Protein AF-A0A7C3VSU7-F1 (afdb_monomer_lite)

Secondary structure (DSSP, 8-state):
------EEEETTEEEESS--TT-SS---------S-SS---TGGGT--HHHHHHHHHHHHTTHHHHTSTTGGGGTT-

Sequence (77 aa):
MLKTVEGIYRDGKVELLEKPGDVEEARVIVTFMPTTSGVVNLPSRGIDQEQAANLRDRLGRFAQDWERSDMAAYDDL

Organism: NCBI:txid2282167

pLDDT: mean 88.4, std 9.19, range [57.62, 97.06]

Radius of gyration: 19.65 Å; chains: 1; bounding box: 37×32×49 Å

Foldseek 3Di:
DDDDFQFDDDPNDTHTPDDDPPCPDDDDDDDDDDPPLDDDPCVVVVQDPVNVVVVCVVCVVCVVVCVDPVNVVVSVD

Structure (mmCIF, N/CA/C/O backbone):
data_AF-A0A7C3VSU7-F1
#
_entry.id   AF-A0A7C3VSU7-F1
#
loop_
_atom_site.group_PDB
_atom_site.id
_atom_site.type_symbol
_atom_site.label_atom_id
_atom_site.label_alt_id
_atom_site.label_comp_id
_atom_site.label_asym_id
_atom_site.label_entity_id
_atom_site.label_seq_id
_atom_site.pdbx_PDB_ins_code
_atom_site.Cartn_x
_atom_site.Cartn_y
_atom_site.Cartn_z
_atom_site.occupancy
_atom_site.B_iso_or_equiv
_atom_site.auth_seq_id
_atom_site.auth_comp_id
_atom_site.auth_asym_id
_atom_site.auth_atom_id
_atom_site.pdbx_PDB_model_num
ATOM 1 N N . MET A 1 1 ? -5.004 -10.374 21.076 1.00 78.75 1 MET A N 1
ATOM 2 C CA . MET A 1 1 ? -4.444 -10.631 19.730 1.00 78.75 1 MET A CA 1
ATOM 3 C C . MET A 1 1 ? -4.051 -9.287 19.139 1.00 78.75 1 MET A C 1
ATOM 5 O O . MET A 1 1 ? -4.763 -8.328 19.408 1.00 78.75 1 MET A O 1
ATOM 9 N N . LEU A 1 2 ? -2.929 -9.180 18.422 1.00 85.19 2 LEU A N 1
ATOM 10 C CA . LEU A 1 2 ? -2.583 -7.931 17.732 1.00 85.19 2 LEU A CA 1
ATOM 11 C C . LEU A 1 2 ? -3.560 -7.709 16.572 1.00 85.19 2 LEU A C 1
ATOM 13 O O . LEU A 1 2 ? -3.946 -8.674 15.911 1.00 85.19 2 LEU A O 1
ATOM 17 N N . LYS A 1 3 ? -3.963 -6.457 16.351 1.00 86.12 3 LYS A N 1
ATOM 18 C CA . LYS A 1 3 ? -4.767 -6.039 15.201 1.00 86.12 3 LYS A CA 1
ATOM 19 C C . LYS A 1 3 ? -4.039 -4.925 14.471 1.00 86.12 3 LYS A C 1
ATOM 21 O O . LYS A 1 3 ? -3.506 -4.025 15.117 1.00 86.12 3 LYS A O 1
ATOM 26 N N . THR A 1 4 ? -4.041 -5.002 13.150 1.00 91.12 4 THR A N 1
ATOM 27 C CA . THR A 1 4 ? -3.531 -3.948 12.278 1.00 91.12 4 THR A CA 1
ATOM 28 C C . THR A 1 4 ? -4.729 -3.261 11.656 1.00 91.12 4 THR A C 1
ATOM 30 O O . THR A 1 4 ? -5.604 -3.936 11.127 1.00 91.12 4 THR A O 1
ATOM 33 N N . VAL A 1 5 ? -4.770 -1.939 11.766 1.00 92.00 5 VAL A N 1
ATOM 34 C CA . VAL A 1 5 ? -5.805 -1.089 11.179 1.00 92.00 5 VAL A CA 1
ATOM 35 C C . VAL A 1 5 ? -5.087 0.017 10.428 1.00 92.00 5 VAL A C 1
ATOM 37 O O . VAL A 1 5 ? -4.185 0.652 10.981 1.00 92.00 5 VAL A O 1
ATOM 40 N N . GLU A 1 6 ? -5.470 0.238 9.178 1.00 92.25 6 GLU A N 1
ATOM 41 C CA . GLU A 1 6 ? -4.941 1.344 8.392 1.00 92.25 6 GLU A CA 1
ATOM 42 C C . GLU A 1 6 ? -5.611 2.668 8.760 1.00 92.25 6 GLU A C 1
ATOM 44 O O . GLU A 1 6 ? -6.759 2.729 9.208 1.00 92.25 6 GLU A O 1
ATOM 49 N N . GLY A 1 7 ? -4.876 3.756 8.565 1.00 92.69 7 GLY A N 1
ATOM 50 C CA . GLY A 1 7 ? -5.354 5.098 8.841 1.00 92.69 7 GLY A CA 1
ATOM 51 C C . GLY A 1 7 ? -4.587 6.142 8.051 1.00 92.69 7 GLY A C 1
ATOM 52 O O . GLY A 1 7 ? -3.454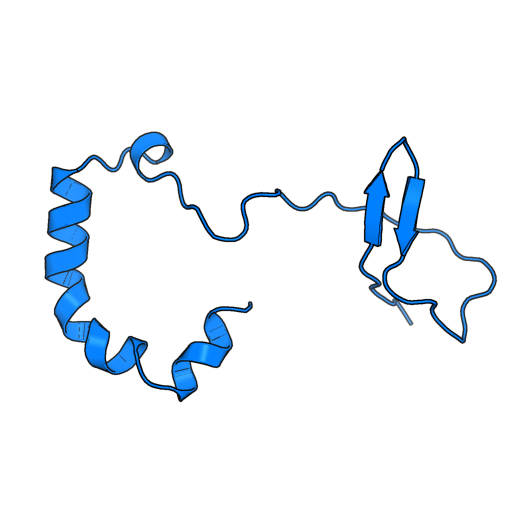 5.922 7.622 1.00 92.69 7 GLY A O 1
ATOM 53 N N . ILE A 1 8 ? -5.201 7.307 7.887 1.00 93.81 8 ILE A N 1
ATOM 54 C CA . ILE A 1 8 ? -4.570 8.465 7.261 1.00 93.81 8 ILE A CA 1
ATOM 55 C C . ILE A 1 8 ? -3.982 9.334 8.366 1.00 93.81 8 ILE A C 1
ATOM 57 O O . ILE A 1 8 ? -4.696 9.786 9.260 1.00 93.81 8 ILE A O 1
ATOM 61 N N . TYR A 1 9 ? -2.677 9.598 8.305 1.00 93.88 9 TYR A N 1
ATOM 62 C CA . TYR A 1 9 ? -2.069 10.597 9.175 1.00 93.88 9 TYR A CA 1
ATOM 63 C C . TYR A 1 9 ? -2.263 12.000 8.598 1.00 93.88 9 TYR A C 1
ATOM 65 O O . TYR A 1 9 ? -1.787 12.301 7.501 1.00 93.88 9 TYR A O 1
ATOM 73 N N . ARG A 1 10 ? -2.941 12.870 9.346 1.00 94.06 10 ARG A N 1
ATOM 74 C CA . ARG A 1 10 ? -3.217 14.259 8.976 1.00 94.06 10 ARG A CA 1
ATOM 75 C C . ARG A 1 10 ? -3.192 15.135 10.222 1.00 94.06 10 ARG A C 1
ATOM 77 O O . ARG A 1 10 ? -3.786 14.790 11.238 1.00 94.06 10 ARG A O 1
ATOM 84 N N . ASP A 1 11 ? -2.474 16.253 10.151 1.00 95.06 11 ASP A N 1
ATOM 85 C CA . ASP A 1 11 ? -2.431 17.274 11.209 1.00 95.06 11 ASP A CA 1
ATOM 86 C C . ASP A 1 11 ? -2.125 16.722 12.617 1.00 95.06 11 ASP A C 1
ATOM 88 O O . ASP A 1 11 ? -2.730 17.115 13.615 1.00 95.06 11 ASP A O 1
ATOM 92 N N . GLY A 1 12 ? -1.186 15.773 12.709 1.00 93.75 12 GLY A N 1
ATOM 93 C CA . GLY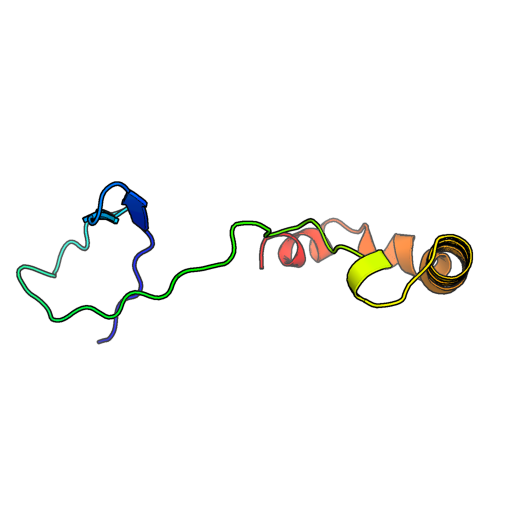 A 1 12 ? -0.790 15.170 13.987 1.00 93.75 12 GLY A CA 1
ATOM 94 C C . GLY A 1 12 ? -1.726 14.075 14.501 1.00 93.75 12 GLY A C 1
ATOM 95 O O . GLY A 1 12 ? -1.525 13.584 15.611 1.00 93.75 12 GLY A O 1
ATOM 96 N N . LYS A 1 13 ? -2.741 13.683 13.724 1.00 94.50 13 LYS A N 1
ATOM 97 C CA . LYS A 1 13 ? -3.735 12.668 14.090 1.00 94.50 13 LYS A CA 1
ATOM 98 C C . LYS A 1 13 ? -3.739 11.523 13.087 1.00 94.50 13 LYS A C 1
ATOM 100 O O . LYS A 1 13 ? -3.492 11.735 11.906 1.00 94.50 13 LYS A O 1
ATOM 105 N N . VAL A 1 14 ? -4.039 10.318 13.567 1.00 93.94 14 VAL A N 1
ATOM 106 C CA . VAL A 1 14 ? -4.322 9.154 12.717 1.00 93.94 14 VAL A CA 1
ATOM 107 C C . VAL A 1 14 ? -5.838 8.986 12.641 1.00 93.94 14 VAL A C 1
ATOM 109 O O . VAL A 1 14 ? -6.483 8.699 13.649 1.00 93.94 14 VAL A O 1
ATOM 112 N N . GLU A 1 15 ? -6.404 9.184 11.456 1.00 94.56 15 GLU A N 1
ATOM 113 C CA . GLU A 1 15 ? -7.807 8.916 11.144 1.00 94.56 15 GLU A CA 1
ATOM 114 C C . GLU A 1 15 ? -7.926 7.458 10.687 1.00 94.56 15 GLU A C 1
ATOM 116 O O . GLU A 1 15 ? -7.500 7.123 9.582 1.00 94.56 15 GLU A O 1
ATOM 121 N N . LEU A 1 16 ? -8.442 6.575 11.548 1.00 94.06 16 LEU A N 1
ATOM 122 C CA . LEU A 1 16 ? -8.595 5.154 11.220 1.00 94.06 16 LEU A CA 1
ATOM 123 C C . LEU A 1 16 ? -9.601 4.969 10.075 1.00 94.06 16 LEU A C 1
ATOM 125 O O . LEU A 1 16 ? -10.693 5.538 10.118 1.00 94.06 16 LEU A O 1
ATOM 129 N N . LEU A 1 17 ? -9.249 4.147 9.084 1.00 92.56 17 LEU A N 1
ATOM 130 C CA . LEU A 1 17 ? -10.129 3.813 7.958 1.00 92.56 17 LEU A CA 1
ATOM 131 C C . LEU A 1 17 ? -11.277 2.887 8.377 1.00 92.56 17 LEU A C 1
ATOM 133 O O . LEU A 1 17 ? -12.351 2.920 7.780 1.00 92.56 17 LEU A O 1
ATOM 137 N N . GLU A 1 18 ? -11.077 2.104 9.436 1.00 91.94 18 GLU A N 1
ATOM 138 C CA . GLU A 1 18 ? -12.110 1.282 10.058 1.00 91.94 18 GLU A CA 1
ATOM 139 C C . GLU A 1 18 ? -12.067 1.390 11.586 1.00 91.94 18 GLU A C 1
ATOM 141 O O . GLU A 1 18 ? -11.014 1.580 12.197 1.00 91.94 18 GLU A O 1
ATOM 146 N N . LYS A 1 19 ? -13.235 1.260 12.228 1.00 89.94 19 LYS A N 1
ATOM 147 C CA . LYS A 1 19 ? -13.326 1.203 13.688 1.00 89.94 19 LYS A CA 1
ATOM 148 C C . LYS A 1 19 ? -13.231 -0.257 14.146 1.00 89.94 19 LYS A C 1
ATOM 150 O O . LYS A 1 19 ? -14.172 -1.012 13.889 1.00 89.94 19 LYS A O 1
ATOM 155 N N . PRO A 1 20 ? -12.181 -0.662 14.882 1.00 88.06 20 PRO A N 1
ATOM 156 C CA . PRO A 1 20 ? -12.138 -1.992 15.478 1.00 88.06 20 PRO A CA 1
ATOM 157 C C . PRO A 1 20 ? -13.257 -2.133 16.523 1.00 88.06 20 PRO A C 1
ATOM 159 O O . PRO A 1 20 ? -13.336 -1.364 17.478 1.00 88.06 20 PRO A O 1
ATOM 162 N N . GLY A 1 21 ? -14.159 -3.098 16.319 1.00 88.19 21 GLY A N 1
ATOM 163 C CA . GLY A 1 21 ? -15.385 -3.244 17.121 1.00 88.19 21 GLY A CA 1
ATOM 164 C C . GLY A 1 21 ? -15.188 -3.758 18.553 1.00 88.19 21 GLY A C 1
ATOM 165 O O . GLY A 1 21 ? -16.107 -3.675 19.359 1.00 88.19 21 GLY A O 1
ATOM 166 N N . ASP A 1 22 ? -14.009 -4.280 18.875 1.00 90.06 22 ASP A N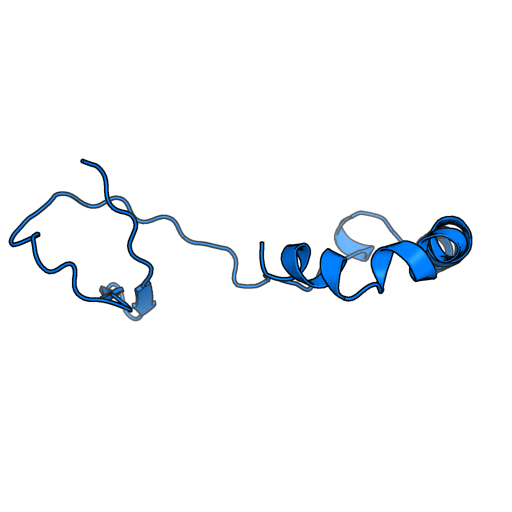 1
ATOM 167 C CA . ASP A 1 22 ? -13.658 -4.931 20.144 1.00 90.06 22 ASP A CA 1
ATOM 168 C C . ASP A 1 22 ? -12.486 -4.244 20.866 1.00 90.06 22 ASP A C 1
ATOM 170 O O . ASP A 1 22 ? -11.857 -4.840 21.740 1.00 90.06 22 ASP A O 1
ATOM 174 N N . VAL A 1 23 ? -12.173 -2.998 20.497 1.00 89.25 23 VAL A N 1
ATOM 175 C CA . VAL A 1 23 ? -11.101 -2.208 21.113 1.00 89.25 23 VAL A CA 1
ATOM 176 C C . VAL A 1 23 ? -11.673 -0.885 21.612 1.00 89.25 23 VAL A C 1
ATOM 178 O O . VAL A 1 23 ? -12.045 -0.023 20.820 1.00 89.25 23 VAL A O 1
ATOM 181 N N . GLU A 1 24 ? -11.734 -0.730 22.934 1.00 88.62 24 GLU A N 1
ATOM 182 C CA . GLU A 1 24 ? -12.155 0.516 23.590 1.00 88.62 24 GLU A CA 1
ATOM 183 C C . GLU A 1 24 ? -10.954 1.435 23.877 1.00 88.62 24 GLU A C 1
ATOM 185 O O . GLU A 1 24 ? -10.975 2.607 23.512 1.00 88.62 24 GLU A O 1
ATOM 190 N N . GLU A 1 25 ? -9.869 0.886 24.436 1.00 90.62 25 GLU A N 1
ATOM 191 C CA . GLU A 1 25 ? -8.606 1.587 24.698 1.00 90.62 25 GLU A CA 1
ATOM 192 C C . GLU A 1 25 ? -7.415 0.637 24.486 1.00 90.62 25 GLU A C 1
ATOM 194 O O . GLU A 1 25 ? -7.432 -0.510 24.940 1.00 90.62 25 GL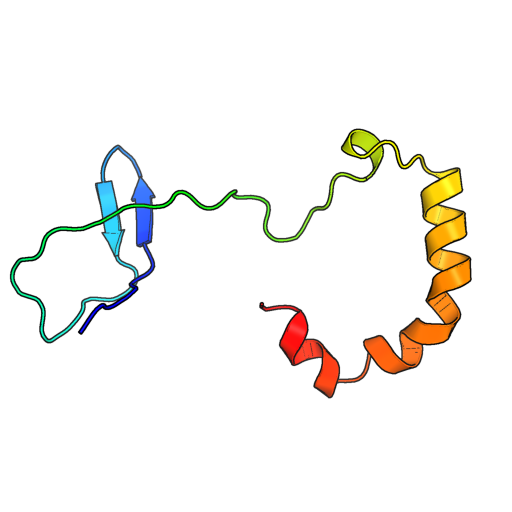U A O 1
ATOM 199 N N . ALA A 1 26 ? -6.372 1.093 23.783 1.00 90.69 26 ALA A N 1
ATOM 200 C CA . ALA A 1 26 ? -5.155 0.313 23.558 1.00 90.69 26 ALA A CA 1
ATOM 201 C C . ALA A 1 26 ? -3.936 1.200 23.261 1.00 90.69 26 ALA A C 1
ATOM 203 O O . ALA A 1 26 ? -4.051 2.291 22.703 1.00 90.69 26 ALA A O 1
ATOM 204 N N . ARG A 1 27 ? -2.734 0.693 23.568 1.00 92.50 27 ARG A N 1
ATOM 205 C CA . ARG A 1 27 ? -1.472 1.281 23.093 1.00 92.50 27 ARG A CA 1
ATOM 206 C C . ARG A 1 27 ? -1.296 0.990 21.603 1.00 92.50 27 ARG A C 1
ATOM 208 O O . ARG A 1 27 ? -1.410 -0.161 21.189 1.00 92.50 27 ARG A O 1
ATOM 215 N N . VAL A 1 28 ? -0.930 2.012 20.833 1.00 92.19 28 VAL A N 1
ATOM 216 C CA . VAL A 1 28 ? -0.715 1.909 19.382 1.00 92.19 28 VAL A CA 1
ATOM 217 C C . VAL A 1 28 ? 0.750 2.118 18.997 1.00 92.19 28 VAL A C 1
ATOM 219 O O . VAL A 1 28 ? 1.504 2.800 19.696 1.00 92.19 28 VAL A O 1
ATOM 222 N N . ILE A 1 29 ? 1.146 1.528 17.871 1.00 93.56 29 ILE A N 1
ATOM 223 C CA . ILE A 1 29 ? 2.396 1.812 17.158 1.00 93.56 29 ILE A CA 1
ATOM 224 C C . ILE A 1 29 ? 1.993 2.352 15.788 1.00 93.56 29 ILE A C 1
ATOM 226 O O . ILE A 1 29 ? 1.145 1.760 15.128 1.00 93.56 29 ILE A O 1
ATOM 230 N N . VAL A 1 30 ? 2.586 3.472 15.377 1.00 92.94 30 VAL A N 1
ATOM 231 C CA . VAL A 1 30 ? 2.324 4.089 14.071 1.00 92.94 30 VAL A CA 1
ATOM 232 C C . VAL A 1 30 ? 3.540 3.881 13.179 1.00 92.94 30 VAL A C 1
ATOM 234 O O . VAL A 1 30 ? 4.661 4.226 13.557 1.00 92.94 30 VAL A O 1
ATOM 237 N N . THR A 1 31 ? 3.314 3.331 11.990 1.00 92.19 31 THR A N 1
ATOM 238 C CA . THR A 1 31 ? 4.331 3.171 10.949 1.00 92.19 31 THR A CA 1
ATOM 239 C C . THR A 1 31 ? 3.920 4.002 9.742 1.00 92.19 31 THR A C 1
ATOM 241 O O . THR A 1 31 ? 2.822 3.842 9.221 1.00 92.19 31 THR A O 1
ATOM 244 N N . PHE A 1 32 ? 4.797 4.904 9.304 1.00 90.44 32 PHE A N 1
ATOM 245 C CA . PHE A 1 32 ? 4.551 5.745 8.136 1.00 90.44 32 PHE A CA 1
ATOM 246 C C . PHE A 1 32 ? 4.993 5.021 6.874 1.00 90.44 32 PHE A C 1
ATOM 248 O O . PHE A 1 32 ? 6.188 4.802 6.665 1.00 90.44 32 PHE A O 1
ATOM 255 N N . MET A 1 33 ? 4.026 4.657 6.039 1.00 83.25 33 MET A N 1
ATOM 256 C CA . MET A 1 33 ? 4.308 4.086 4.731 1.00 83.25 33 MET A CA 1
ATOM 257 C C . MET A 1 33 ? 4.679 5.192 3.733 1.00 83.25 33 MET A C 1
ATOM 259 O O . MET A 1 33 ? 4.089 6.276 3.767 1.00 83.25 33 MET A O 1
ATOM 263 N N . PRO A 1 34 ? 5.661 4.957 2.847 1.00 78.56 34 PRO A N 1
ATOM 264 C CA . PRO A 1 34 ? 5.987 5.902 1.790 1.00 78.56 34 PRO A CA 1
ATOM 265 C C . PRO A 1 34 ? 4.790 6.070 0.846 1.00 78.56 34 PRO A C 1
ATOM 267 O O . PRO A 1 34 ? 4.174 5.099 0.429 1.00 78.56 34 PRO A O 1
ATOM 270 N N . THR A 1 35 ? 4.496 7.309 0.454 1.00 67.50 35 THR A N 1
ATOM 271 C CA . THR A 1 35 ? 3.397 7.663 -0.468 1.00 67.50 35 THR A CA 1
ATOM 272 C C . THR A 1 35 ? 3.577 7.138 -1.895 1.00 67.50 35 THR A C 1
ATOM 274 O O . THR A 1 35 ? 2.676 7.266 -2.717 1.00 67.50 35 THR A O 1
ATOM 277 N N . THR A 1 36 ? 4.737 6.569 -2.218 1.00 61.50 36 THR A N 1
ATOM 278 C CA . THR A 1 36 ? 5.086 6.059 -3.550 1.00 61.50 36 THR A CA 1
ATOM 279 C C . THR A 1 36 ? 4.936 4.543 -3.614 1.00 61.50 36 THR A C 1
ATOM 281 O O . THR A 1 36 ? 5.877 3.816 -3.923 1.00 61.50 36 THR A O 1
ATOM 284 N N . SER A 1 37 ? 3.725 4.058 -3.363 1.00 60.69 37 SER A N 1
ATOM 285 C CA . SER A 1 37 ? 3.329 2.706 -3.758 1.00 60.69 37 SER A CA 1
ATOM 286 C C . SER A 1 37 ? 3.106 2.713 -5.274 1.00 60.69 37 SER A C 1
ATOM 288 O O . SER A 1 37 ? 2.028 3.051 -5.746 1.00 60.69 37 SER A O 1
ATOM 290 N N . GLY A 1 38 ? 4.161 2.480 -6.060 1.00 60.75 38 GLY A N 1
ATOM 291 C CA . GLY A 1 38 ? 4.019 2.172 -7.492 1.00 60.75 38 GLY A CA 1
ATOM 292 C C . GLY A 1 38 ? 4.964 2.894 -8.454 1.00 60.75 38 GLY A C 1
ATOM 293 O O . GLY A 1 38 ? 5.194 2.401 -9.554 1.00 60.75 38 GLY A O 1
ATOM 294 N N . VAL A 1 39 ? 5.585 4.015 -8.068 1.00 65.81 39 VAL A N 1
ATOM 295 C CA . VAL A 1 39 ? 6.536 4.714 -8.958 1.00 65.81 39 VAL A CA 1
ATOM 296 C C . VAL A 1 39 ? 7.967 4.430 -8.526 1.00 65.81 39 VAL A C 1
ATOM 298 O O . VAL A 1 39 ? 8.559 5.135 -7.708 1.00 65.81 39 VAL A O 1
ATOM 301 N N . VAL A 1 40 ? 8.550 3.380 -9.102 1.00 79.12 40 VAL A N 1
ATOM 302 C CA . VAL A 1 40 ? 9.980 3.105 -8.952 1.00 79.12 40 VAL A CA 1
ATOM 303 C C . VAL A 1 40 ? 10.772 4.152 -9.738 1.00 79.12 40 VAL A C 1
ATOM 305 O O . VAL A 1 40 ? 10.780 4.159 -10.967 1.00 79.12 40 VAL A O 1
ATOM 308 N N . ASN A 1 41 ? 11.485 5.028 -9.030 1.00 85.75 41 ASN A N 1
ATOM 309 C CA . ASN A 1 41 ? 12.419 5.966 -9.649 1.00 85.75 41 ASN A CA 1
ATOM 310 C C . ASN A 1 41 ? 13.693 5.221 -10.096 1.00 85.75 41 ASN A C 1
ATOM 312 O O . ASN A 1 41 ? 14.645 5.077 -9.326 1.00 85.75 41 ASN A O 1
ATOM 316 N N . LEU A 1 42 ? 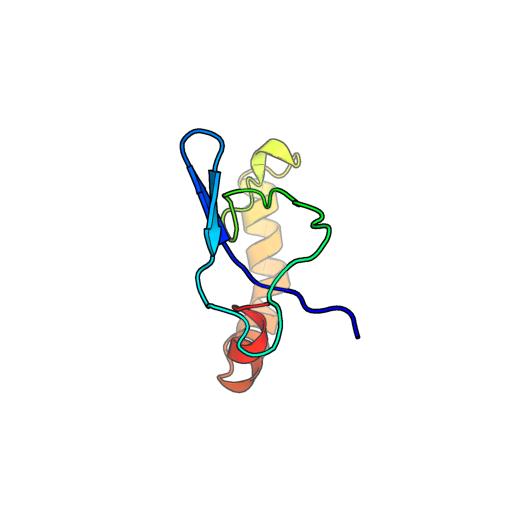13.699 4.734 -11.339 1.00 89.19 42 LEU A N 1
ATOM 317 C CA . LEU A 1 42 ? 14.831 4.015 -11.938 1.00 89.19 42 LEU A CA 1
ATOM 318 C C . LEU A 1 42 ? 16.136 4.842 -11.955 1.00 89.19 42 LEU A C 1
ATOM 320 O O . LEU A 1 42 ? 17.153 4.306 -11.504 1.00 89.19 42 LEU A O 1
ATOM 324 N N . PRO A 1 43 ? 16.133 6.143 -12.328 1.00 91.81 43 PRO A N 1
ATOM 325 C CA . PRO A 1 43 ? 17.339 6.973 -12.254 1.00 91.81 43 PRO A CA 1
ATOM 326 C C . PRO A 1 43 ? 17.969 7.044 -10.861 1.00 91.81 43 PRO A C 1
ATOM 328 O O . PRO A 1 43 ? 19.184 6.929 -10.727 1.00 91.81 43 PRO A O 1
ATOM 331 N N . SER A 1 44 ? 17.161 7.160 -9.800 1.00 90.31 44 SER A N 1
ATOM 332 C CA . SER A 1 44 ? 17.674 7.181 -8.418 1.00 90.31 44 SER A CA 1
ATOM 333 C C . SER A 1 44 ? 18.366 5.877 -8.002 1.00 90.31 44 SER A C 1
ATOM 335 O O . SER A 1 44 ? 19.109 5.854 -7.025 1.00 90.31 44 SER A O 1
ATOM 337 N N . ARG A 1 45 ? 18.134 4.795 -8.754 1.00 89.62 45 ARG A N 1
ATOM 338 C CA . ARG A 1 45 ? 18.740 3.472 -8.565 1.00 89.62 45 ARG A CA 1
ATOM 339 C C . ARG A 1 45 ? 19.896 3.208 -9.535 1.00 89.62 45 ARG A C 1
ATOM 341 O O . ARG A 1 45 ? 20.351 2.074 -9.629 1.00 89.62 45 ARG A O 1
ATOM 348 N N . GLY A 1 46 ? 20.360 4.235 -10.251 1.00 94.31 46 GLY A N 1
ATOM 349 C CA . GLY A 1 46 ? 21.460 4.128 -11.209 1.00 94.31 46 GLY A CA 1
ATOM 350 C C . GLY A 1 46 ? 21.086 3.406 -12.501 1.00 94.31 46 GLY A C 1
ATOM 351 O O . GLY A 1 46 ? 21.982 2.909 -13.171 1.00 94.31 46 GLY A O 1
ATOM 352 N N . ILE A 1 47 ? 19.789 3.322 -12.820 1.00 95.56 47 ILE A N 1
ATOM 353 C CA . ILE A 1 47 ? 19.292 2.732 -14.063 1.00 95.56 47 ILE A CA 1
ATOM 354 C C . ILE A 1 47 ? 18.921 3.867 -15.012 1.00 95.56 47 ILE A C 1
ATOM 356 O O . ILE A 1 47 ? 17.923 4.566 -14.802 1.00 95.56 47 ILE A O 1
ATOM 360 N N . ASP A 1 48 ? 19.733 4.048 -16.047 1.00 95.81 48 ASP A N 1
ATOM 361 C CA . ASP A 1 48 ? 19.462 5.005 -17.115 1.00 95.81 48 ASP A CA 1
ATOM 362 C C . ASP A 1 48 ? 18.471 4.454 -18.158 1.00 95.81 48 ASP A C 1
ATOM 364 O O . ASP A 1 48 ? 17.931 3.348 -18.046 1.00 95.81 48 ASP A O 1
ATOM 368 N N . GLN A 1 49 ? 18.177 5.262 -19.176 1.00 95.31 49 GLN A N 1
ATOM 369 C CA . GLN A 1 49 ? 17.203 4.912 -20.206 1.00 95.31 49 GLN A CA 1
ATOM 370 C C . GLN A 1 49 ? 17.646 3.723 -21.071 1.00 95.31 49 GLN A C 1
ATOM 372 O O . GLN A 1 49 ? 16.798 2.919 -21.466 1.00 95.31 49 GLN A O 1
ATOM 377 N N . GLU A 1 50 ? 18.942 3.597 -21.363 1.00 97.06 50 GLU A N 1
ATOM 378 C CA . GLU A 1 50 ? 19.481 2.503 -22.175 1.00 97.06 50 GLU A CA 1
ATOM 379 C C . GLU A 1 50 ? 19.390 1.185 -21.404 1.00 97.06 50 GLU A C 1
ATOM 381 O O . GLU A 1 50 ? 18.868 0.187 -21.909 1.00 97.06 50 GLU A O 1
ATOM 386 N N . GLN A 1 51 ? 19.793 1.205 -20.135 1.00 96.12 51 GLN A N 1
ATOM 387 C CA . GLN A 1 51 ? 19.673 0.068 -19.231 1.00 96.12 51 GLN A CA 1
ATOM 388 C C . GLN A 1 51 ? 18.209 -0.324 -19.012 1.00 96.12 51 GLN A C 1
ATOM 390 O O . GLN A 1 51 ? 17.880 -1.511 -19.035 1.00 96.12 51 GLN A O 1
ATOM 395 N N . ALA A 1 52 ? 17.305 0.649 -18.862 1.00 94.75 52 ALA A N 1
ATOM 396 C CA . ALA A 1 52 ? 15.872 0.384 -18.752 1.00 94.75 52 ALA A CA 1
ATOM 397 C C . ALA A 1 52 ? 15.305 -0.266 -20.026 1.00 94.75 52 ALA A C 1
ATOM 399 O O . ALA A 1 52 ? 14.505 -1.199 -19.935 1.00 94.75 52 ALA A O 1
ATOM 400 N N . ALA A 1 53 ? 15.721 0.190 -21.211 1.00 94.94 53 ALA A N 1
ATOM 401 C CA . ALA A 1 53 ? 15.317 -0.415 -22.478 1.00 94.94 53 ALA A CA 1
ATOM 402 C C . ALA A 1 53 ? 15.844 -1.852 -22.610 1.00 94.94 53 ALA A C 1
ATOM 404 O O . ALA A 1 53 ? 15.077 -2.754 -22.945 1.00 94.94 53 ALA A O 1
ATOM 405 N N . ASN A 1 54 ? 17.112 -2.084 -22.257 1.00 96.38 54 ASN A N 1
ATOM 406 C CA . ASN A 1 54 ? 17.711 -3.419 -22.249 1.00 96.38 54 ASN A CA 1
ATOM 407 C C . ASN A 1 54 ? 16.985 -4.378 -21.292 1.00 96.38 54 ASN A C 1
ATOM 409 O O . ASN A 1 54 ? 16.733 -5.531 -21.639 1.00 96.38 54 ASN A O 1
ATOM 413 N N . LEU A 1 55 ? 16.619 -3.903 -20.097 1.00 93.25 55 LEU A N 1
ATOM 414 C CA . LEU A 1 55 ? 15.848 -4.688 -19.134 1.00 93.25 55 LEU A CA 1
ATOM 415 C C . LEU A 1 55 ? 14.467 -5.052 -19.684 1.00 93.25 55 LEU A C 1
ATOM 417 O O . LEU A 1 55 ? 14.075 -6.214 -19.581 1.00 93.25 55 LEU A O 1
ATOM 421 N N . ARG A 1 56 ? 13.752 -4.099 -20.299 1.00 91.81 56 ARG A N 1
ATOM 422 C CA . ARG A 1 56 ? 12.443 -4.373 -20.915 1.00 91.81 56 ARG A CA 1
ATOM 423 C C . ARG A 1 56 ? 12.536 -5.408 -22.028 1.00 91.81 56 ARG A C 1
ATOM 425 O O . ARG A 1 56 ? 11.714 -6.312 -22.056 1.00 91.81 56 ARG A O 1
ATOM 432 N N . ASP A 1 57 ? 13.535 -5.310 -22.899 1.00 94.81 57 ASP A N 1
ATOM 433 C CA . ASP A 1 57 ? 13.727 -6.269 -23.993 1.00 94.81 57 ASP A CA 1
ATOM 434 C C . ASP A 1 57 ? 13.998 -7.687 -23.460 1.00 94.81 57 ASP A C 1
ATOM 436 O O . ASP A 1 57 ? 13.297 -8.645 -23.790 1.00 94.81 57 ASP A O 1
ATOM 440 N N . ARG A 1 58 ? 14.942 -7.815 -22.518 1.00 95.25 58 ARG A N 1
ATOM 441 C CA . ARG A 1 58 ? 15.314 -9.108 -21.919 1.00 95.25 58 ARG A CA 1
ATOM 442 C C . ARG A 1 58 ? 14.176 -9.768 -21.147 1.00 95.25 58 ARG A C 1
ATOM 444 O O . ARG A 1 58 ? 14.087 -10.999 -21.132 1.00 95.25 58 ARG A O 1
ATOM 451 N N . LEU A 1 59 ? 13.353 -8.971 -20.465 1.00 93.81 59 LEU A N 1
ATOM 452 C CA . LEU A 1 59 ? 12.240 -9.463 -19.652 1.00 93.81 59 LEU A CA 1
ATOM 453 C C . LEU A 1 59 ? 10.930 -9.579 -20.437 1.00 93.81 59 LEU A C 1
ATOM 455 O O . LEU A 1 59 ? 10.046 -10.312 -20.004 1.00 93.81 59 LEU A O 1
ATOM 459 N N . GLY A 1 60 ? 10.821 -8.952 -21.612 1.00 93.81 60 GLY A N 1
ATOM 460 C CA . GLY A 1 60 ? 9.613 -8.961 -22.441 1.00 93.81 60 GLY A CA 1
ATOM 461 C C . GLY A 1 60 ? 9.146 -10.364 -22.831 1.00 93.81 60 GLY A C 1
ATOM 462 O O . GLY A 1 60 ? 7.949 -10.607 -22.937 1.00 93.81 60 GLY A O 1
ATOM 463 N N . ARG A 1 61 ? 10.064 -11.335 -22.931 1.00 92.12 61 ARG A N 1
ATOM 464 C CA . ARG A 1 61 ? 9.718 -12.749 -23.172 1.00 92.12 61 ARG A CA 1
ATOM 465 C C . ARG A 1 61 ? 8.841 -13.382 -22.082 1.00 92.12 61 ARG A C 1
ATOM 467 O O . ARG A 1 61 ? 8.235 -14.413 -22.335 1.00 92.12 61 ARG A O 1
ATOM 474 N N . PHE A 1 62 ? 8.813 -12.797 -20.885 1.00 92.62 62 PHE A N 1
ATOM 475 C CA . PHE A 1 62 ? 7.993 -13.240 -19.757 1.00 92.62 62 PHE A CA 1
ATOM 476 C C . PHE A 1 62 ? 6.710 -12.415 -19.600 1.00 92.62 62 PHE A C 1
ATOM 478 O O . PHE A 1 62 ? 5.899 -12.730 -18.734 1.00 92.62 62 PHE A O 1
ATOM 485 N N . ALA A 1 63 ? 6.514 -11.370 -20.416 1.00 91.19 63 ALA A N 1
ATOM 486 C CA . ALA A 1 63 ? 5.372 -10.469 -20.288 1.00 91.19 63 ALA A CA 1
ATOM 487 C C . ALA A 1 63 ? 4.048 -11.224 -20.415 1.00 91.19 63 ALA A C 1
ATOM 489 O O . ALA A 1 63 ? 3.168 -11.031 -19.593 1.00 91.19 63 ALA A O 1
ATOM 490 N N . GLN A 1 64 ? 3.947 -12.163 -21.361 1.00 91.38 64 GLN A N 1
ATOM 491 C CA . GLN A 1 64 ? 2.734 -12.962 -21.533 1.00 91.38 64 GLN A CA 1
ATOM 492 C C . GLN A 1 64 ? 2.354 -13.748 -20.271 1.00 91.38 64 GLN A C 1
ATOM 494 O O . GLN A 1 64 ? 1.171 -13.838 -19.967 1.00 91.38 64 GLN A O 1
ATOM 499 N N . ASP A 1 65 ? 3.327 -14.311 -19.548 1.00 92.81 65 ASP A N 1
ATOM 500 C CA . ASP A 1 65 ? 3.060 -15.047 -18.308 1.00 92.81 65 ASP A CA 1
ATOM 501 C C . ASP A 1 65 ? 2.682 -14.100 -17.162 1.00 92.81 65 ASP A C 1
ATOM 503 O O . ASP A 1 65 ? 1.835 -14.443 -16.340 1.00 92.81 65 ASP A O 1
ATOM 507 N N . TRP A 1 66 ? 3.292 -12.912 -17.120 1.00 89.56 66 TRP A N 1
ATOM 508 C CA . TRP A 1 66 ? 3.041 -11.895 -16.097 1.00 89.56 66 TRP A CA 1
ATOM 509 C C . TRP A 1 66 ? 1.726 -11.128 -16.305 1.00 89.56 66 TRP A C 1
ATOM 511 O O . TRP A 1 66 ? 1.098 -10.715 -15.344 1.00 89.56 66 TRP A O 1
ATOM 521 N N . GLU A 1 67 ? 1.275 -10.964 -17.548 1.00 90.50 67 GLU A N 1
ATOM 522 C CA . GLU A 1 67 ? 0.031 -10.262 -17.907 1.00 90.50 67 GLU A CA 1
ATOM 523 C C . GLU A 1 67 ? -1.220 -11.148 -17.781 1.00 90.50 67 GLU A C 1
ATOM 525 O O . GLU A 1 67 ? -2.333 -10.732 -18.117 1.00 90.50 67 GLU A O 1
ATOM 530 N N . ARG A 1 68 ? -1.069 -12.390 -17.313 1.00 94.12 68 ARG A N 1
ATOM 531 C CA . ARG A 1 68 ? -2.211 -13.269 -17.061 1.00 94.12 68 ARG A CA 1
ATOM 532 C C . ARG A 1 68 ? -3.044 -12.746 -15.892 1.00 94.12 68 ARG A C 1
ATOM 534 O O . ARG A 1 68 ? -2.527 -12.217 -14.915 1.00 94.12 68 ARG A O 1
ATOM 541 N N . SER A 1 69 ? -4.355 -12.973 -15.951 1.00 91.75 69 SER A N 1
ATOM 542 C CA . SER A 1 69 ? -5.298 -12.482 -14.936 1.00 91.75 69 SER A CA 1
ATOM 543 C C . SER A 1 69 ? -5.043 -13.014 -13.522 1.00 91.75 69 SER A C 1
ATOM 545 O O . SER A 1 69 ? -5.464 -12.390 -12.557 1.00 91.75 69 SER A O 1
ATOM 547 N N . ASP A 1 70 ? -4.396 -14.174 -13.384 1.00 91.69 70 ASP A N 1
ATOM 548 C CA . ASP A 1 70 ? -4.001 -14.738 -12.090 1.00 91.69 70 ASP A CA 1
ATOM 549 C C . ASP A 1 70 ? -2.820 -13.995 -11.448 1.00 91.69 70 ASP A C 1
ATOM 551 O O . ASP A 1 70 ? -2.721 -13.966 -10.223 1.00 91.69 70 ASP A O 1
ATOM 555 N N . MET A 1 71 ? -1.969 -13.345 -12.246 1.00 91.00 71 MET A N 1
ATOM 556 C CA . MET A 1 71 ? -0.851 -12.540 -11.748 1.00 91.00 71 MET A CA 1
ATOM 557 C C . MET A 1 71 ? -1.281 -11.168 -11.220 1.00 91.00 71 MET A C 1
ATOM 559 O O . MET A 1 71 ? -0.572 -10.601 -10.396 1.00 91.00 71 MET A O 1
ATOM 563 N N . ALA A 1 72 ? -2.474 -10.683 -11.586 1.00 85.81 72 ALA A N 1
ATOM 564 C CA . ALA A 1 72 ? -3.030 -9.432 -11.055 1.00 85.81 72 ALA A CA 1
ATOM 565 C C . ALA A 1 72 ? -3.173 -9.440 -9.519 1.00 85.81 72 ALA A C 1
ATOM 567 O O . ALA A 1 72 ? -3.172 -8.389 -8.890 1.00 85.81 72 ALA A O 1
ATOM 568 N N . ALA A 1 73 ? -3.231 -10.621 -8.889 1.00 86.12 73 ALA A N 1
ATOM 569 C CA . ALA A 1 73 ? -3.221 -10.752 -7.431 1.00 86.12 73 ALA A CA 1
ATOM 570 C C . ALA A 1 73 ? -1.948 -10.188 -6.764 1.00 86.12 73 ALA A C 1
ATOM 572 O O . ALA A 1 73 ? -1.951 -9.967 -5.555 1.00 86.12 73 ALA A O 1
ATOM 573 N N . TYR A 1 74 ? -0.868 -9.986 -7.525 1.00 80.81 74 TYR A N 1
ATOM 574 C CA . TYR A 1 74 ? 0.392 -9.429 -7.034 1.00 80.81 74 TYR A CA 1
ATOM 575 C C . TYR A 1 74 ? 0.522 -7.915 -7.231 1.00 80.81 74 TYR A C 1
ATOM 577 O O . TYR A 1 74 ? 1.452 -7.33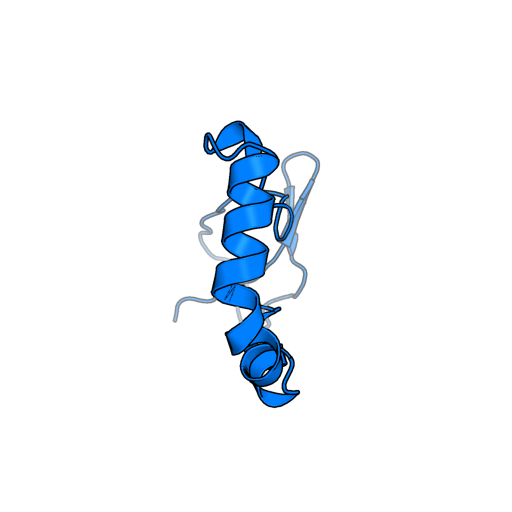6 -6.677 1.00 80.81 74 TYR A O 1
ATOM 585 N N . ASP A 1 75 ? -0.378 -7.275 -7.983 1.00 73.94 75 ASP A N 1
ATOM 586 C CA . ASP A 1 75 ? -0.323 -5.825 -8.222 1.00 73.94 75 ASP A CA 1
ATOM 587 C C . ASP A 1 75 ? -0.771 -5.010 -6.991 1.00 73.94 75 ASP A C 1
ATOM 589 O O . ASP A 1 75 ? -0.355 -3.863 -6.826 1.00 73.94 75 ASP A O 1
ATOM 593 N N . ASP A 1 76 ? -1.572 -5.621 -6.110 1.00 67.31 76 ASP A N 1
ATOM 594 C CA . ASP A 1 76 ? -2.142 -5.011 -4.899 1.00 67.31 76 ASP A CA 1
ATOM 595 C C . ASP A 1 76 ? -1.392 -5.392 -3.594 1.00 67.31 76 ASP A C 1
ATOM 597 O O . ASP A 1 76 ? -1.868 -5.079 -2.498 1.00 67.31 76 ASP A O 1
ATOM 601 N N . LEU A 1 77 ? -0.246 -6.090 -3.688 1.00 57.62 77 LEU A N 1
ATOM 602 C CA . LEU A 1 77 ? 0.611 -6.499 -2.553 1.00 57.62 77 LEU A CA 1
ATOM 603 C C . LEU A 1 77 ? 1.738 -5.494 -2.266 1.00 57.62 77 LEU A C 1
ATOM 605 O O . LEU A 1 77 ? 2.028 -5.282 -1.065 1.00 57.62 77 LEU A O 1
#